Protein 2QFF (pdb70)

Solvent-accessible surface area: 5214 Å² total

Structure (mmCIF, N/CA/C/O backbone):
data_2QFF
#
_entry.id   2QFF
#
_cell.length_a   23.017
_cell.length_b   42.775
_cell.length_c   63.910
_cell.angle_alpha   90.00
_cell.angle_beta   90.00
_cell.angle_gamma   90.00
#
_symmetry.space_group_name_H-M   'P 21 21 21'
#
loop_
_entity.id
_entity.type
_entity.pdbx_description
1 polymer 'Hypothetical protein'
2 water water
#
loop_
_atom_site.group_PDB
_atom_site.id
_atom_site.type_symbol
_atom_site.label_atom_id
_atom_site.label_alt_id
_atom_site.label_comp_id
_atom_site.label_asym_id
_atom_site.label_entity_id
_atom_site.label_seq_id
_atom_site.pdbx_PDB_ins_code
_atom_site.Cartn_x
_atom_site.Cartn_y
_atom_site.Cartn_z
_atom_site.occupancy
_atom_site.B_iso_or_equiv
_atom_site.auth_seq_id
_atom_site.auth_comp_id
_atom_site.auth_asym_id
_atom_site.auth_atom_id
_atom_site.pdbx_PDB_model_num
ATOM 1 N N . GLU A 1 9 ? 11.067 36.949 1.413 1.00 30.92 9 GLU A N 1
ATOM 2 C CA . GLU A 1 9 ? 11.307 35.761 0.539 1.00 30.91 9 GLU A CA 1
ATOM 3 C C . GLU A 1 9 ? 12.694 35.167 0.757 1.00 30.73 9 GLU A C 1
ATOM 4 O O . GLU A 1 9 ? 12.936 34.007 0.421 1.00 30.82 9 GLU A O 1
ATOM 10 N N . TYR A 1 10 ? 13.598 35.974 1.313 1.00 30.55 10 TYR A N 1
ATOM 11 C CA . TYR A 1 10 ? 14.969 35.546 1.573 1.00 30.32 10 TYR A CA 1
ATOM 12 C C . TYR A 1 10 ? 15.027 34.408 2.588 1.00 30.00 10 TYR A C 1
ATOM 13 O O . TYR A 1 10 ? 15.729 33.422 2.370 1.00 29.82 10 TYR A O 1
ATOM 22 N N . GLN A 1 11 ? 14.289 34.556 3.687 1.00 29.75 11 GLN A N 1
ATOM 23 C CA . GLN A 1 11 ? 14.263 33.552 4.751 1.00 29.50 11 GLN A CA 1
ATOM 24 C C . GLN A 1 11 ? 13.722 32.209 4.271 1.00 29.28 11 GLN A C 1
ATOM 25 O O . GLN A 1 11 ? 14.252 31.156 4.632 1.00 29.05 11 GLN A O 1
ATOM 31 N N . ASN A 1 12 ? 12.670 32.256 3.459 1.00 29.00 12 ASN A N 1
ATOM 32 C CA . ASN A 1 12 ? 12.069 31.050 2.904 1.00 28.97 12 ASN A CA 1
ATOM 33 C C . ASN A 1 12 ? 13.029 30.322 1.963 1.00 28.83 12 ASN A C 1
ATOM 34 O O . ASN A 1 12 ? 13.135 29.094 2.000 1.00 28.87 12 ASN A O 1
ATOM 39 N N . GLU A 1 13 ? 13.734 31.091 1.137 1.00 28.70 13 GLU A N 1
ATOM 40 C CA . GLU A 1 13 ? 14.726 30.555 0.207 1.00 28.65 13 GLU A CA 1
ATOM 41 C C . GLU A 1 13 ? 15.968 30.051 0.944 1.00 28.39 13 GLU A C 1
ATOM 42 O O . GLU A 1 13 ? 16.552 29.038 0.558 1.00 28.46 13 GLU A O 1
ATOM 48 N N . LYS A 1 14 ? 16.364 30.764 1.998 1.00 28.12 14 LYS A N 1
ATOM 49 C CA . LYS A 1 14 ? 17.504 30.375 2.828 1.00 27.91 14 LYS A CA 1
ATOM 50 C C . LYS A 1 14 ? 17.229 29.044 3.521 1.00 27.72 14 LYS A C 1
ATOM 51 O O . LYS A 1 14 ? 18.067 28.142 3.502 1.00 27.67 14 LYS A O 1
ATOM 57 N N . LEU A 1 15 ? 16.048 28.932 4.121 1.00 27.56 15 LEU A N 1
ATOM 58 C CA . LEU A 1 15 ? 15.640 27.717 4.820 1.00 27.50 15 LEU A CA 1
ATOM 59 C C . LEU A 1 15 ? 15.546 26.519 3.871 1.00 27.68 15 LEU A C 1
ATOM 60 O O . LEU A 1 15 ? 16.004 25.422 4.206 1.00 27.47 15 LEU A O 1
ATOM 65 N N . ALA A 1 16 ? 14.967 26.745 2.689 1.00 27.84 16 ALA A N 1
ATOM 66 C CA . ALA A 1 16 ? 14.855 25.720 1.650 1.00 28.09 16 ALA A CA 1
ATOM 67 C C . ALA A 1 16 ? 16.221 25.191 1.240 1.00 28.27 16 ALA A C 1
ATOM 68 O O . ALA A 1 16 ? 16.407 23.981 1.102 1.00 28.46 16 ALA A O 1
ATOM 70 N N . ASN A 1 17 ? 17.166 26.110 1.051 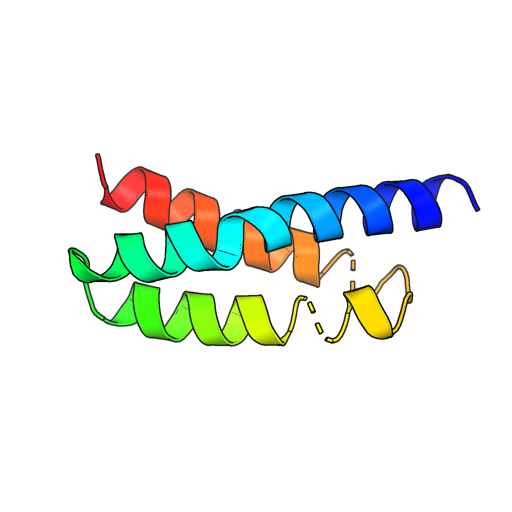1.00 28.45 17 ASN A N 1
ATOM 71 C CA . ASN A 1 17 ? 18.545 25.769 0.716 1.00 28.61 17 ASN A CA 1
ATOM 72 C C . ASN A 1 17 ? 19.227 24.983 1.834 1.00 28.63 17 ASN A C 1
ATOM 73 O O . ASN A 1 17 ? 19.944 24.018 1.568 1.00 28.71 17 ASN A O 1
ATOM 78 N N . GLU A 1 18 ? 18.994 25.407 3.077 1.00 28.55 18 GLU A N 1
ATOM 79 C CA . GLU A 1 18 ? 19.536 24.738 4.264 1.00 28.67 18 GLU A CA 1
ATOM 80 C C . GLU A 1 18 ? 19.001 23.317 4.420 1.00 28.34 18 GLU A C 1
ATOM 81 O O . GLU A 1 18 ? 19.773 22.381 4.633 1.00 28.20 18 GLU A O 1
ATOM 87 N N . LEU A 1 19 ? 17.683 23.165 4.306 1.00 28.19 19 LEU A N 1
ATOM 88 C CA . LEU A 1 19 ? 17.037 21.854 4.394 1.00 28.01 19 LEU A CA 1
ATOM 89 C C . LEU A 1 19 ? 17.469 20.924 3.258 1.00 27.97 19 LEU A C 1
ATOM 90 O O . LEU A 1 19 ? 17.614 19.718 3.462 1.00 28.23 19 LEU A O 1
ATOM 95 N N . LYS A 1 20 ? 17.678 21.487 2.067 1.00 27.94 20 LYS A N 1
ATOM 96 C CA . LYS A 1 20 ? 18.196 20.726 0.928 1.00 27.64 20 LYS A CA 1
ATOM 97 C C . LYS A 1 20 ? 19.595 20.173 1.225 1.00 27.37 20 LYS A C 1
ATOM 98 O O . LYS A 1 20 ? 19.894 19.022 0.898 1.00 27.03 20 LYS A O 1
ATOM 104 N N . SER A 1 21 ? 20.432 20.997 1.858 1.00 27.19 21 SER A N 1
ATOM 105 C CA . SER A 1 21 ? 21.798 20.616 2.227 1.00 27.01 21 SER A CA 1
ATOM 106 C C . SER A 1 21 ? 21.832 19.503 3.269 1.00 26.67 21 SER A C 1
ATOM 107 O O . SER A 1 21 ? 22.669 18.602 3.187 1.00 26.49 21 SER A O 1
ATOM 110 N N . LEU A 1 22 ? 20.930 19.578 4.248 1.00 26.37 22 LEU A N 1
ATOM 111 C CA . LEU A 1 22 ? 20.798 18.538 5.267 1.00 25.90 22 LEU A CA 1
ATOM 112 C C . LEU A 1 22 ? 20.365 17.230 4.634 1.00 25.76 22 LEU A C 1
ATOM 113 O O . LEU A 1 22 ? 20.894 16.171 4.964 1.00 25.82 22 LEU A O 1
ATOM 118 N N . LEU A 1 23 ? 19.406 17.319 3.716 1.00 25.73 23 LEU A N 1
ATOM 119 C CA . LEU A 1 23 ? 18.900 16.147 3.006 1.00 25.71 23 LEU A CA 1
ATOM 120 C C . LEU A 1 23 ? 19.934 15.503 2.087 1.00 25.67 23 LEU A C 1
ATOM 121 O O . LEU A 1 23 ? 19.845 14.309 1.800 1.00 25.70 23 LEU A O 1
ATOM 126 N N . ASP A 1 24 ? 20.908 16.293 1.638 1.00 25.71 24 ASP A N 1
ATOM 127 C CA . ASP A 1 24 ? 22.006 15.794 0.800 1.00 25.68 24 ASP A CA 1
ATOM 128 C C . ASP A 1 24 ? 22.923 14.825 1.545 1.00 25.52 24 ASP A C 1
ATOM 129 O O . ASP A 1 24 ? 23.649 14.052 0.924 1.00 25.27 24 ASP A O 1
ATOM 134 N N . GLU A 1 25 ? 22.892 14.873 2.874 1.00 25.27 25 GLU A N 1
ATOM 135 C CA . GLU A 1 25 ? 23.636 13.908 3.680 1.00 25.34 25 GLU A CA 1
ATOM 136 C C . GLU A 1 25 ? 22.730 12.911 4.416 1.00 25.13 25 GLU A C 1
ATOM 137 O O . GLU A 1 25 ? 23.184 12.201 5.316 1.00 25.32 25 GLU A O 1
ATOM 143 N N . LEU A 1 26 ? 21.461 12.841 4.014 1.00 24.70 26 LEU A N 1
ATOM 144 C CA . LEU A 1 26 ? 20.518 11.902 4.622 1.00 24.25 26 LEU A CA 1
ATOM 145 C C . LEU A 1 26 ? 20.948 10.460 4.395 1.00 24.32 26 LEU A C 1
ATOM 146 O O . LEU A 1 26 ? 20.994 9.665 5.335 1.00 24.48 26 LEU A O 1
ATOM 151 N N . ASN A 1 27 ? 21.261 10.129 3.147 1.00 24.20 27 ASN A N 1
ATOM 152 C CA . ASN A 1 27 ? 21.638 8.765 2.789 1.00 24.18 27 ASN A CA 1
ATOM 153 C C . ASN A 1 27 ? 22.896 8.273 3.499 1.00 23.93 27 ASN A C 1
ATOM 154 O O . ASN A 1 27 ? 22.935 7.135 3.961 1.00 23.58 27 ASN A O 1
ATOM 159 N N . VAL A 1 28 ? 23.910 9.133 3.599 1.00 23.93 28 VAL A N 1
ATOM 160 C CA . VAL A 1 28 ? 25.166 8.755 4.252 1.00 24.03 28 VAL A CA 1
ATOM 161 C C . VAL A 1 28 ? 24.959 8.565 5.754 1.00 24.07 28 VAL A C 1
ATOM 162 O O . VAL A 1 28 ? 25.523 7.646 6.358 1.00 24.16 28 VAL A O 1
ATOM 166 N N . ASN A 1 29 ? 24.136 9.427 6.343 1.00 24.01 29 ASN A N 1
ATOM 167 C CA . ASN A 1 29 ? 23.812 9.313 7.752 1.00 23.99 29 ASN A CA 1
ATOM 168 C C . ASN A 1 29 ? 22.951 8.089 8.049 1.00 23.94 29 ASN A C 1
ATOM 169 O O . ASN A 1 29 ? 23.153 7.426 9.064 1.00 23.88 29 ASN A O 1
ATOM 174 N N . GLU A 1 30 ? 22.021 7.767 7.151 1.00 23.80 30 GLU A N 1
ATOM 175 C CA . GLU A 1 30 ? 21.187 6.573 7.312 1.00 23.92 30 GLU A CA 1
ATOM 176 C C . GLU A 1 30 ? 22.028 5.297 7.266 1.00 23.60 30 GLU A C 1
ATOM 177 O O . GLU A 1 30 ? 21.809 4.369 8.048 1.00 23.28 30 GLU A O 1
ATOM 183 N N . LEU A 1 31 ? 22.994 5.268 6.349 1.00 23.55 31 LEU A N 1
ATOM 184 C CA . LEU A 1 31 ? 23.943 4.158 6.239 1.00 23.34 31 LEU A CA 1
ATOM 185 C C . LEU A 1 31 ? 24.800 4.025 7.492 1.00 23.11 31 LEU A C 1
ATOM 186 O O . LEU A 1 31 ? 25.111 2.916 7.926 1.00 22.94 31 LEU A O 1
ATOM 191 N N . ALA A 1 32 ? 25.168 5.166 8.068 1.00 23.02 32 ALA A N 1
ATOM 192 C CA . ALA A 1 32 ? 25.965 5.214 9.291 1.00 23.03 32 ALA A CA 1
ATOM 193 C C . ALA A 1 32 ? 25.255 4.589 10.495 1.00 22.96 32 ALA A C 1
ATOM 194 O O . ALA A 1 32 ? 25.913 4.045 11.381 1.00 22.93 32 ALA A O 1
ATOM 196 N N . THR A 1 33 ? 23.922 4.656 10.517 1.00 22.69 33 THR A N 1
ATOM 197 C CA . THR A 1 33 ? 23.126 4.105 11.631 1.00 22.62 33 THR A CA 1
ATOM 198 C C . THR A 1 33 ? 23.166 2.576 11.685 1.00 22.09 33 THR A C 1
ATOM 199 O O . THR A 1 33 ? 22.715 1.970 12.658 1.00 22.15 33 THR A O 1
ATOM 203 N N . GLY A 1 34 ? 23.705 1.963 10.635 1.00 21.82 34 GLY A N 1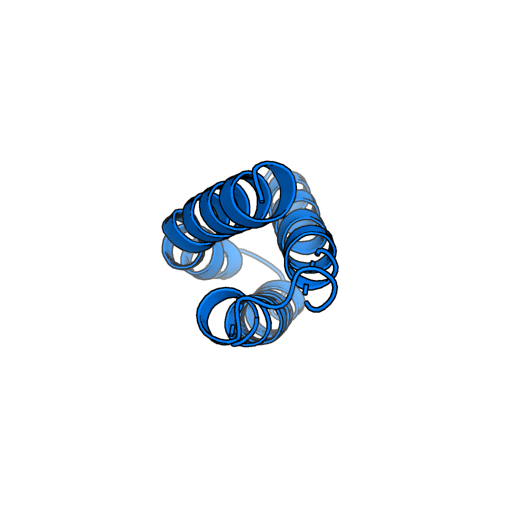
ATOM 204 C CA . GLY A 1 34 ? 23.849 0.509 10.565 1.00 21.18 34 GLY A CA 1
ATOM 205 C C . GLY A 1 34 ? 24.695 -0.063 11.690 1.00 20.79 34 GLY A C 1
ATOM 206 O O . GLY A 1 34 ? 24.541 -1.224 12.060 1.00 20.85 34 GLY A O 1
ATOM 207 N N . SER A 1 35 ? 25.586 0.762 12.232 1.00 20.40 35 SER A N 1
ATOM 208 C CA . SER A 1 35 ? 26.459 0.352 13.330 1.00 20.04 35 SER A CA 1
ATOM 209 C C . SER A 1 35 ? 25.883 0.705 14.709 1.00 19.46 35 SER A C 1
ATOM 210 O O . SER A 1 35 ? 26.499 0.421 15.736 1.00 19.48 35 SER A O 1
ATOM 213 N N . LEU A 1 36 ? 24.694 1.305 14.729 1.00 18.76 36 LEU A N 1
ATOM 214 C CA . LEU A 1 36 ? 24.093 1.792 15.971 1.00 18.19 36 LEU A CA 1
ATOM 215 C C . LEU A 1 36 ? 22.842 1.008 16.358 1.00 18.11 36 LEU A C 1
ATOM 216 O O . LEU A 1 36 ? 22.379 0.160 15.597 1.00 18.11 36 LEU A O 1
ATOM 221 N N . ASN A 1 37 ? 22.299 1.301 17.541 1.00 17.89 37 ASN A N 1
ATOM 222 C CA . ASN A 1 37 ? 20.978 0.809 17.940 1.00 18.02 37 ASN A CA 1
ATOM 223 C C . ASN A 1 37 ? 19.977 1.091 16.826 1.00 17.95 37 ASN A C 1
ATOM 224 O O . ASN A 1 37 ? 20.019 2.160 16.208 1.00 17.58 37 ASN A O 1
ATOM 229 N N . THR A 1 38 ? 19.086 0.135 16.563 1.00 17.85 38 THR A N 1
ATOM 230 C CA . THR A 1 38 ? 18.105 0.270 15.474 1.00 18.04 38 THR A CA 1
ATOM 231 C C . THR A 1 38 ? 17.157 1.469 15.645 1.00 17.86 38 THR A C 1
ATOM 232 O O . THR A 1 38 ? 16.482 1.879 14.697 1.00 17.98 38 THR A O 1
ATOM 236 N N . TYR A 1 39 ? 17.124 2.031 16.851 1.00 17.73 39 TYR A N 1
ATOM 237 C CA . TYR A 1 39 ? 16.433 3.292 17.097 1.00 17.90 39 TYR A CA 1
ATOM 238 C C . TYR A 1 39 ? 16.830 4.361 16.081 1.00 17.86 39 TYR A C 1
ATOM 239 O O . TYR A 1 39 ? 15.978 5.068 15.550 1.00 17.68 39 TYR A O 1
ATOM 248 N N . TYR A 1 40 ? 18.126 4.482 15.819 1.00 17.87 40 TYR A N 1
ATOM 249 C CA . TYR A 1 40 ? 18.628 5.560 14.965 1.00 18.06 40 TYR A CA 1
ATOM 250 C C . TYR A 1 40 ? 18.194 5.406 13.509 1.00 18.13 40 TYR A C 1
ATOM 251 O O . TYR A 1 40 ? 17.826 6.389 12.859 1.00 18.42 40 TYR A O 1
ATOM 260 N N . LYS A 1 41 ? 18.242 4.170 13.014 1.00 18.12 41 LYS A N 1
ATOM 261 C CA . LYS A 1 41 ? 17.801 3.833 11.662 1.00 18.30 41 LYS A CA 1
ATOM 262 C C . LYS A 1 41 ? 16.329 4.184 11.466 1.00 17.86 41 LYS A C 1
ATOM 263 O O . LYS A 1 41 ? 15.964 4.847 10.496 1.00 17.61 41 LYS A O 1
ATOM 269 N N . ARG A 1 42 ? 15.497 3.755 12.405 1.00 17.61 42 ARG A N 1
ATOM 270 C CA . ARG A 1 42 ? 14.060 4.020 12.338 1.00 17.37 42 ARG A CA 1
ATOM 271 C C . ARG A 1 42 ? 13.774 5.518 12.417 1.00 17.42 42 ARG A C 1
ATOM 272 O O . ARG A 1 42 ? 12.944 6.038 11.667 1.00 17.32 42 ARG A O 1
ATOM 280 N N . THR A 1 43 ? 14.467 6.200 13.324 1.00 17.50 43 THR A N 1
ATOM 281 C CA . THR A 1 43 ? 14.222 7.616 13.580 1.00 17.89 43 THR A CA 1
ATOM 282 C C . THR A 1 43 ? 14.666 8.483 12.407 1.00 18.07 43 THR A C 1
ATOM 283 O O . THR A 1 43 ? 13.972 9.433 12.033 1.00 17.90 43 THR A O 1
ATOM 287 N N . ILE A 1 44 ? 15.810 8.155 11.817 1.00 18.17 44 ILE A N 1
ATOM 288 C CA . ILE A 1 44 ? 16.294 8.940 10.689 1.00 18.57 44 ILE A CA 1
ATOM 289 C C . ILE A 1 44 ? 15.399 8.801 9.448 1.00 18.92 44 ILE A C 1
ATOM 290 O O . ILE A 1 44 ? 15.220 9.767 8.703 1.00 19.31 44 ILE A O 1
ATOM 295 N N . LYS A 1 45 ? 14.829 7.610 9.243 1.00 19.16 45 LYS A N 1
ATOM 296 C CA . LYS A 1 45 ? 13.888 7.381 8.138 1.00 19.59 45 LYS A CA 1
ATOM 297 C C . LYS A 1 45 ? 12.652 8.264 8.293 1.00 19.52 45 LYS A C 1
ATOM 298 O O . LYS A 1 45 ? 12.229 8.919 7.341 1.00 19.12 45 LYS A O 1
ATOM 304 N N . ILE A 1 46 ? 12.104 8.293 9.506 1.00 19.43 46 ILE A N 1
ATOM 305 C CA . ILE A 1 46 ? 10.931 9.106 9.825 1.00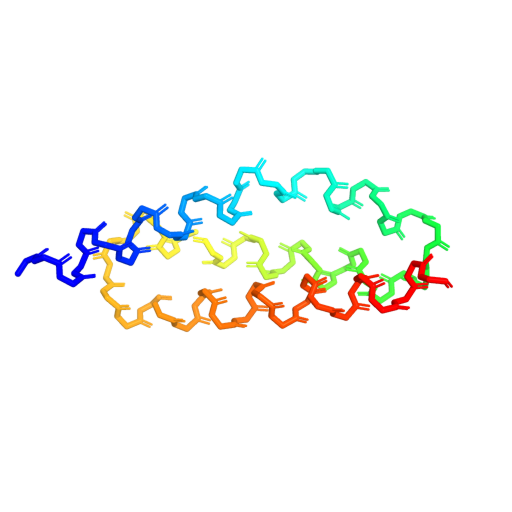 19.84 46 ILE A CA 1
ATOM 306 C C . ILE A 1 46 ? 11.226 10.596 9.632 1.00 19.76 46 ILE A C 1
ATOM 307 O O . ILE A 1 46 ? 10.471 11.295 8.950 1.00 19.92 46 ILE A O 1
ATOM 312 N N . SER A 1 47 ? 12.326 11.064 10.217 1.00 19.58 47 SER A N 1
ATOM 313 C CA . SER A 1 47 ? 12.719 12.470 10.124 1.00 19.48 47 SER A CA 1
ATOM 314 C C . SER A 1 47 ? 13.095 12.850 8.697 1.00 19.21 47 SER A C 1
ATOM 315 O O . SER A 1 47 ? 12.769 13.938 8.235 1.00 18.83 47 SER A O 1
ATOM 318 N N . GLY A 1 48 ? 13.772 11.935 8.004 1.00 19.16 48 GLY A N 1
ATOM 319 C CA . GLY A 1 48 ? 14.157 12.136 6.612 1.00 19.37 48 GLY A CA 1
ATOM 320 C C . GLY A 1 48 ? 12.955 12.283 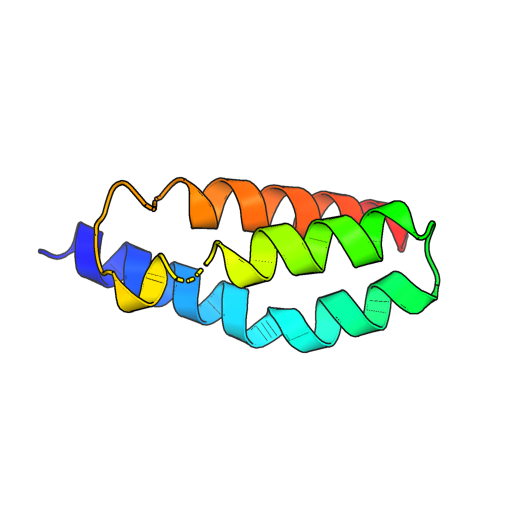5.699 1.00 19.59 48 GLY A C 1
ATOM 321 O O . GLY A 1 48 ? 12.936 13.166 4.843 1.00 19.48 48 GLY A O 1
ATOM 322 N N . GLN A 1 49 ? 11.954 11.420 5.887 1.00 19.65 49 GLN A N 1
ATOM 323 C CA . GLN A 1 49 ? 10.710 11.473 5.108 1.00 19.98 49 GLN A CA 1
ATOM 324 C C . GLN A 1 49 ? 9.951 12.777 5.324 1.00 19.88 49 GLN A C 1
ATOM 325 O O . GLN A 1 49 ? 9.497 13.409 4.363 1.00 19.90 49 GLN A O 1
ATOM 331 N N . LYS A 1 50 ? 9.827 13.179 6.586 1.00 19.83 50 LYS A N 1
ATOM 332 C CA . LYS A 1 50 ? 9.156 14.426 6.937 1.00 19.96 50 LYS A CA 1
ATOM 333 C C . LYS A 1 50 ? 9.878 15.643 6.366 1.00 19.95 50 LYS A C 1
ATOM 334 O O . LYS A 1 50 ? 9.233 16.574 5.887 1.00 20.14 50 LYS A O 1
ATOM 340 N N . ALA A 1 51 ? 11.210 15.622 6.390 1.00 19.88 51 ALA A N 1
ATOM 341 C CA . ALA A 1 51 ? 12.012 16.709 5.823 1.00 19.78 51 ALA A CA 1
ATOM 342 C C . ALA A 1 51 ? 11.848 16.814 4.305 1.00 20.19 51 ALA A C 1
ATOM 343 O O . ALA A 1 51 ? 11.806 17.915 3.752 1.00 19.91 51 ALA A O 1
ATOM 361 N N . TYR A 1 53 ? 9.167 15.841 2.517 1.00 20.46 53 TYR A N 1
ATOM 362 C CA A TYR A 1 53 ? 7.838 16.406 2.277 0.50 20.42 53 TYR A CA 1
ATOM 363 C CA B TYR A 1 53 ? 7.855 16.415 2.242 0.50 20.55 53 TYR A CA 1
ATOM 364 C C . TYR A 1 53 ? 7.824 17.915 2.525 1.00 20.44 53 TYR A C 1
ATOM 365 O O . TYR A 1 53 ? 7.220 18.673 1.768 1.00 20.54 53 TYR A O 1
ATOM 382 N N . ALA A 1 54 ? 8.480 18.336 3.602 1.00 20.54 54 ALA A N 1
ATOM 383 C CA . ALA A 1 54 ? 8.552 19.755 3.950 1.00 20.46 54 ALA A CA 1
ATOM 384 C C . ALA A 1 54 ? 9.189 20.564 2.824 1.00 20.51 54 ALA A C 1
ATOM 385 O O . ALA A 1 54 ? 8.673 21.618 2.446 1.00 20.50 54 ALA A O 1
ATOM 387 N N . LEU A 1 55 ? 10.298 20.057 2.283 1.00 20.44 55 LEU A N 1
ATOM 388 C CA . LEU A 1 55 ? 11.034 20.742 1.220 1.00 20.24 55 LEU A CA 1
ATOM 389 C C . LEU A 1 55 ? 10.199 20.893 -0.047 1.00 20.49 55 LEU A C 1
ATOM 390 O O . LEU A 1 55 ? 10.278 21.918 -0.726 1.00 20.32 55 LEU A O 1
ATOM 395 N N . LYS A 1 56 ? 9.398 19.876 -0.360 1.00 20.55 56 LYS A N 1
ATOM 396 C CA . LYS A 1 56 ? 8.526 19.950 -1.528 1.00 20.68 56 LYS A CA 1
ATOM 397 C C . LYS A 1 56 ? 7.247 20.760 -1.264 1.00 20.55 56 LYS A C 1
ATOM 398 O O . LYS A 1 56 ? 6.612 21.226 -2.203 1.00 20.60 56 LYS A O 1
ATOM 404 N N . SER A 1 57 ? 6.886 20.930 0.009 1.00 20.45 57 SER A N 1
ATOM 405 C CA . SER A 1 57 ? 5.767 21.8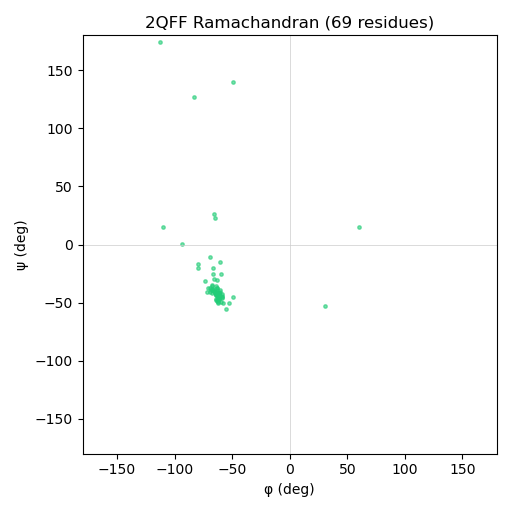02 0.387 1.00 20.21 57 SER A CA 1
ATOM 406 C C . SER A 1 57 ? 6.161 23.272 0.235 1.00 20.12 57 SER A C 1
ATOM 407 O O . SER A 1 57 ? 5.317 24.128 -0.068 1.00 20.02 57 SER A O 1
ATOM 410 N N . LYS A 1 58 ? 7.451 23.542 0.449 1.00 19.93 58 LYS A N 1
ATOM 411 C CA . LYS A 1 58 ? 8.031 24.889 0.413 1.00 19.67 58 LYS A CA 1
ATOM 412 C C . LYS A 1 58 ? 7.423 25.845 1.450 1.00 19.37 58 LYS A C 1
ATOM 413 O O . LYS A 1 58 ? 7.595 27.064 1.359 1.00 19.00 58 LYS A O 1
ATOM 419 N N . ASP A 1 59 ? 6.716 25.280 2.429 1.00 19.02 59 ASP A N 1
ATOM 420 C CA . ASP A 1 59 ? 6.145 26.052 3.532 1.00 18.90 59 ASP A CA 1
ATOM 421 C C . ASP A 1 59 ? 7.182 26.290 4.622 1.00 18.63 59 ASP A C 1
ATOM 422 O O . ASP A 1 59 ? 7.787 25.339 5.129 1.00 18.44 59 ASP A O 1
ATOM 427 N N . PHE A 1 60 ? 7.365 27.556 4.992 1.00 18.29 60 PHE A N 1
ATOM 428 C CA . PHE A 1 60 ? 8.383 27.934 5.971 1.00 17.97 60 PHE A CA 1
ATOM 429 C C . PHE A 1 60 ? 8.278 27.144 7.276 1.00 17.74 60 PHE A C 1
ATOM 430 O O . PHE A 1 60 ? 9.271 26.601 7.752 1.00 17.29 60 PHE A O 1
ATOM 438 N N . LYS A 1 61 ? 7.073 27.090 7.840 1.00 17.52 61 LYS A N 1
ATOM 439 C CA . LYS A 1 61 ? 6.838 26.445 9.131 1.00 17.61 61 LYS A CA 1
ATOM 440 C C . LYS A 1 61 ? 7.132 24.945 9.099 1.00 17.68 61 LYS A C 1
ATOM 441 O O . LYS A 1 61 ? 7.761 24.412 10.017 1.00 17.80 61 LYS A O 1
ATOM 447 N N . LYS A 1 62 ? 6.693 24.269 8.038 1.00 17.83 62 LYS A N 1
ATOM 448 C CA . LYS A 1 62 ? 6.987 22.844 7.866 1.00 17.84 62 LYS A CA 1
ATOM 449 C C . LYS A 1 62 ? 8.482 22.594 7.675 1.00 17.93 62 LYS A C 1
ATOM 450 O O . LYS A 1 62 ? 9.035 21.662 8.253 1.00 17.70 62 LYS A O 1
ATOM 464 N N . SER A 1 64 ? 10.954 24.639 8.675 1.00 17.43 64 SER A N 1
ATOM 465 C CA . SER A 1 64 ? 11.616 24.992 9.935 1.00 17.08 64 SER A CA 1
ATOM 466 C C . SER A 1 64 ? 11.604 23.804 10.891 1.00 16.84 64 SER A C 1
ATOM 467 O O . SER A 1 64 ? 12.648 23.398 11.412 1.00 16.79 64 SER A O 1
ATOM 470 N N . GLU A 1 65 ? 10.419 23.248 11.112 1.00 16.46 65 GLU A N 1
ATOM 471 C CA . GLU A 1 65 ? 10.257 22.098 11.984 1.00 16.88 65 GLU A CA 1
ATOM 472 C C . GLU A 1 65 ? 11.052 20.881 11.497 1.00 16.73 65 GLU A C 1
ATOM 473 O O . GLU A 1 65 ? 11.656 20.168 12.304 1.00 16.43 65 GLU A O 1
ATOM 479 N N . ALA A 1 66 ? 11.055 20.657 10.183 1.00 16.95 66 ALA A N 1
ATOM 480 C CA . ALA A 1 66 ? 11.808 19.552 9.589 1.00 16.89 66 ALA A CA 1
ATOM 481 C C . ALA A 1 66 ? 13.320 19.737 9.737 1.00 17.19 66 ALA A C 1
ATOM 482 O O . ALA A 1 66 ? 14.026 18.771 9.997 1.00 16.97 66 ALA A O 1
ATOM 484 N N . LYS A 1 67 ? 13.808 20.970 9.595 1.00 17.19 67 LYS A N 1
ATOM 485 C CA . LYS A 1 67 ? 15.231 21.263 9.802 1.00 17.77 67 LYS A CA 1
ATOM 486 C C . LYS A 1 67 ? 15.625 20.943 11.240 1.00 17.77 67 LYS A C 1
ATOM 487 O O . LYS A 1 67 ? 16.641 20.287 11.483 1.00 17.99 67 LYS A O 1
ATOM 493 N N . TYR A 1 68 ? 14.805 21.407 12.180 1.00 17.52 68 TYR A N 1
ATOM 494 C CA . TYR A 1 68 ? 15.028 21.174 13.600 1.00 17.44 68 TYR A CA 1
ATOM 495 C C . TYR A 1 68 ? 15.095 19.670 13.904 1.00 17.44 68 TYR A C 1
ATOM 496 O O . TYR A 1 68 ? 16.040 19.197 14.550 1.00 16.96 68 TYR A O 1
ATOM 505 N N . GLN A 1 69 ? 14.101 18.926 13.425 1.00 17.26 69 GLN A N 1
ATOM 506 C CA . GLN A 1 69 ? 14.012 17.494 13.719 1.00 17.38 69 GLN A CA 1
ATOM 507 C C . GLN A 1 69 ? 15.143 16.708 13.057 1.00 16.97 69 GLN A C 1
ATOM 508 O O . GLN A 1 69 ? 15.687 15.770 13.645 1.00 16.96 69 GLN A O 1
ATOM 514 N N . LEU A 1 70 ? 15.500 17.095 11.837 1.00 16.53 70 LEU A N 1
ATOM 515 C CA . LEU A 1 70 ? 16.555 16.396 11.119 1.00 16.02 70 LEU A CA 1
ATOM 516 C C . LEU A 1 70 ? 17.929 16.694 11.718 1.00 15.74 70 LEU A C 1
ATOM 517 O O . LEU A 1 70 ? 18.748 15.786 11.865 1.00 15.21 70 LEU A O 1
ATOM 522 N N . GLN A 1 71 ? 18.171 17.951 12.086 1.00 15.52 71 GLN A N 1
ATOM 523 C CA . GLN A 1 71 ? 19.412 18.298 12.776 1.00 15.50 71 GLN A CA 1
ATOM 524 C C . GLN A 1 71 ? 19.545 17.556 14.110 1.00 15.66 71 GLN A C 1
ATOM 525 O O . GLN A 1 71 ? 20.639 17.107 14.464 1.00 15.63 71 GLN A O 1
ATOM 531 N N . LYS A 1 72 ? 18.434 17.419 14.829 1.00 15.68 72 LYS A N 1
ATOM 532 C CA . LYS A 1 72 ? 18.404 16.692 16.098 1.00 16.05 72 LYS A CA 1
ATOM 533 C C . LYS A 1 72 ? 18.932 15.265 15.953 1.00 16.02 72 LYS A C 1
ATOM 534 O O . LYS A 1 72 ? 19.844 14.860 16.680 1.00 15.87 72 LYS A O 1
ATOM 540 N N . ILE A 1 73 ? 18.348 14.502 15.033 1.00 15.81 73 ILE A N 1
ATOM 541 C CA . ILE A 1 73 ? 18.767 13.110 14.829 1.00 16.11 73 ILE A CA 1
ATOM 542 C C . ILE A 1 73 ? 20.192 13.021 14.259 1.00 16.26 73 ILE A C 1
ATOM 543 O O . ILE A 1 73 ? 20.957 12.119 14.624 1.00 16.63 73 ILE A O 1
ATOM 548 N N . TYR A 1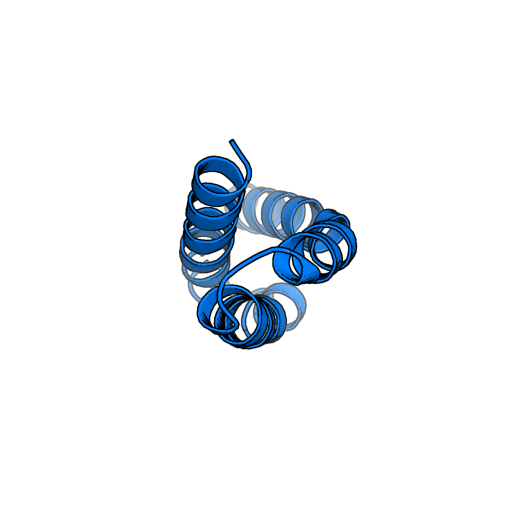 74 ? 20.558 13.964 13.396 1.00 16.17 74 TYR A N 1
ATOM 549 C CA . TYR A 1 74 ? 21.940 14.032 12.898 1.00 16.08 74 TYR A CA 1
ATOM 550 C C . TYR A 1 74 ? 22.921 14.213 14.054 1.00 16.34 74 TYR A C 1
ATOM 551 O O . TYR A 1 74 ? 23.954 13.541 14.096 1.00 15.99 74 TYR A O 1
ATOM 560 N N . ASN A 1 75 ? 22.600 15.117 14.981 1.00 15.89 75 ASN A N 1
ATOM 561 C CA . ASN A 1 75 ? 23.424 15.335 16.174 1.00 16.16 75 ASN A CA 1
ATOM 562 C C . ASN A 1 75 ? 23.529 14.090 17.043 1.00 16.51 75 ASN A C 1
ATOM 563 O O . ASN A 1 75 ? 24.617 13.747 17.515 1.00 16.14 75 ASN A O 1
ATOM 568 N N . GLU A 1 76 ? 22.399 13.415 17.239 1.00 16.79 76 GLU A N 1
ATOM 569 C CA . GLU A 1 76 ? 22.364 12.197 18.056 1.00 17.76 76 GLU A CA 1
ATOM 570 C C . GLU A 1 76 ? 23.187 11.083 17.418 1.00 17.39 76 GLU A C 1
ATOM 571 O O . GLU A 1 76 ? 23.905 10.355 18.114 1.00 16.90 76 GLU A O 1
ATOM 577 N N . ILE A 1 77 ? 23.079 10.955 16.098 1.00 17.23 77 ILE A N 1
ATOM 578 C CA . ILE A 1 77 ? 23.855 9.976 15.345 1.00 17.25 77 ILE A CA 1
ATOM 579 C C . ILE A 1 77 ? 25.354 10.264 15.493 1.00 17.56 77 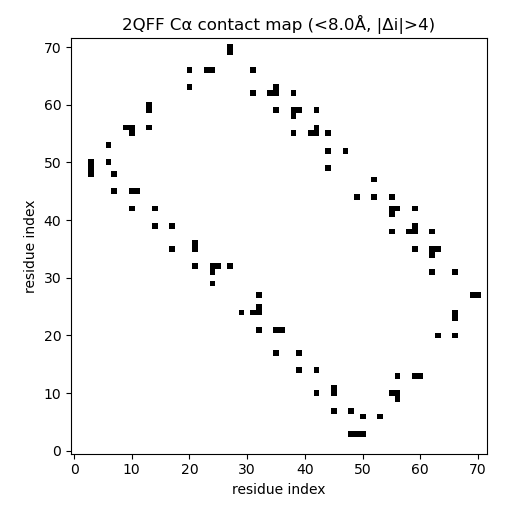ILE A C 1
ATOM 580 O O . ILE A 1 77 ? 26.138 9.353 15.779 1.00 17.37 77 ILE A O 1
ATOM 585 N N . ASP A 1 78 ? 25.735 11.530 15.322 1.00 18.09 78 ASP A N 1
ATOM 586 C CA . ASP A 1 78 ? 27.137 11.944 15.416 1.00 18.69 78 ASP A CA 1
ATOM 587 C C . ASP A 1 78 ? 27.747 11.612 16.777 1.00 18.55 78 ASP A C 1
ATOM 588 O O . ASP A 1 78 ? 28.880 11.131 16.859 1.00 18.22 78 ASP A O 1
ATOM 593 N N . GLU A 1 79 ? 26.982 11.866 17.835 1.00 18.38 79 GLU A N 1
ATOM 594 C CA . GLU A 1 79 ? 27.390 11.536 19.191 1.00 18.50 79 GLU A CA 1
ATOM 595 C C . GLU A 1 79 ? 27.533 10.032 19.379 1.00 18.06 79 G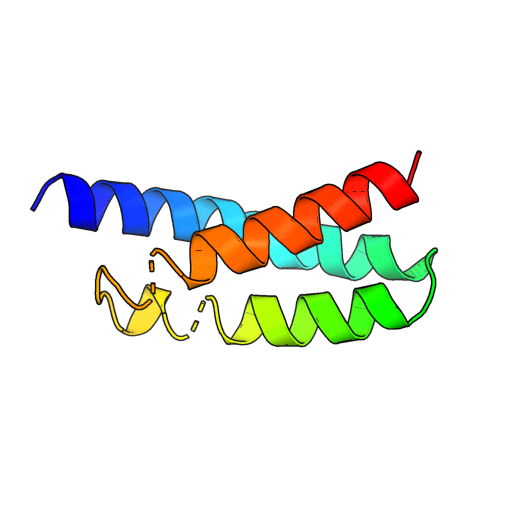LU A C 1
ATOM 596 O O . GLU A 1 79 ? 28.499 9.576 19.997 1.00 18.15 79 GLU A O 1
ATOM 602 N N . ALA A 1 80 ? 26.576 9.281 18.834 1.00 17.18 80 ALA A N 1
ATOM 603 C CA . ALA A 1 80 ? 26.541 7.822 18.940 1.00 16.95 80 ALA A CA 1
ATOM 604 C C . ALA A 1 80 ? 27.706 7.154 18.213 1.00 16.72 80 ALA A C 1
ATOM 605 O O . ALA A 1 80 ? 28.163 6.081 18.613 1.00 16.79 80 ALA A O 1
ATOM 607 N N . LEU A 1 81 ? 28.184 7.797 17.151 1.00 16.62 81 LEU A N 1
ATOM 608 C CA . LEU A 1 81 ? 29.267 7.249 16.333 1.00 16.80 81 LEU A CA 1
ATOM 609 C C . LEU A 1 81 ? 30.654 7.446 16.943 1.00 16.86 81 LEU A C 1
ATOM 610 O O . LEU A 1 81 ? 31.608 6.786 16.533 1.00 17.03 81 LEU A O 1
ATOM 615 N N . LYS A 1 82 ? 30.765 8.350 17.917 1.00 17.10 82 LYS A N 1
ATOM 616 C CA . LYS A 1 82 ? 32.041 8.620 18.583 1.00 17.54 82 LYS A CA 1
ATOM 617 C C . LYS A 1 82 ? 32.585 7.405 19.335 1.00 17.71 82 LYS A C 1
ATOM 618 O O . LYS A 1 82 ? 31.836 6.597 19.893 1.00 17.95 82 LYS A O 1
#

B-factor: mean 21.93, std 4.9, range [14.72, 38.86]

Sequence (72 aa):
EYQNEKLANELKSLLDELNVNELATGSLNTYYKRTIKISGQKAYYALKSKDFKKSEAKYQLQKIYNEIDEALK

Foldseek 3Di:
DVLLVVVLVLLVVLLVCLVVLLVLCVVDDCVLNVQSVVLSVLSVLSVVSDNVSCVSSVSSVVSSVVSVVRND

Nearest PDB structures (foldseek):
  2qff-assembly1_A  TM=1.014E+00  e=2.988E-08  Staphylococcus aureus subsp. aureus MRSA252
  4h6h-assembly2_B  TM=9.666E-01  e=2.058E-04  Staphylococcus aureus subsp. aureus Mu50

InterPro domains:
  IPR021612 Staphylococcal complement inhibitor SCIN [PF11546] (1-114)
  IPR029048 Heat shock protein 70kD, C-terminal domain superfamily [G3DSA:1.20.1270.10] (32-113)

Radius of gyration: 12.39 Å; Cα contacts (8 Å, |Δi|>4): 53; chains: 1; bounding box: 26×36×21 Å

CATH classification: 1.20.1270.10

Secondary structure (DSSP, 8-state):
-HHHHHHHHHHHHHHTTHHHHHHHGGGS-HHHHHHHHHHHHH--HHHHT-S---HHHHHHHHHHHHHHHHH-

Organism: Staphylococcus aureus (strain MRSA252) (NCBI:txid282458)